Protein AF-A0A3Z7WNT2-F1 (afdb_monomer_lite)

Sequence (123 aa):
MVAVNQWSMAADSAEILYRQCQAGVSTVAQRKCYPAAERQSEAELVAAEKKARLSLTQMESISEGSRSLHPVRAFDRAELLYRKFRTAERERVMASYGSGNGGDLAAYQVVIEMNLARINLLK

Secondary structure (DSSP, 8-state):
-----------SSHHHHHHHHHTSSSHHHHHHHHHHHHHHHHHHHHHHHHHHHHHHHHHHHH-HHHHTT-HHHHHHHHHHHHHHHHHHHHHHHHHHH-SSHHHHHHHHHHHHHHHHHHHHHH-

Organism: Salmonella typhimurium (NCBI:txid90371)

pLDDT: mean 88.95, std 16.01, range [32.72, 98.69]

Structure (mmCIF, N/CA/C/O backbone):
data_AF-A0A3Z7WNT2-F1
#
_entry.id   AF-A0A3Z7WNT2-F1
#
loop_
_atom_site.group_PDB
_atom_site.id
_atom_site.type_symbol
_atom_site.label_atom_id
_atom_site.label_alt_id
_atom_site.label_comp_id
_atom_site.label_asym_id
_atom_site.label_entity_id
_atom_site.label_seq_id
_atom_site.pdbx_PDB_ins_code
_atom_site.Cartn_x
_atom_site.Cartn_y
_atom_site.Cartn_z
_atom_site.occupancy
_atom_site.B_iso_or_equiv
_atom_site.auth_seq_id
_atom_site.auth_comp_id
_atom_site.auth_asym_id
_atom_site.auth_atom_id
_atom_site.pdbx_PDB_model_num
ATOM 1 N N . MET A 1 1 ? 37.593 -1.368 -12.473 1.00 32.72 1 MET A N 1
ATOM 2 C CA . MET A 1 1 ? 36.883 -1.465 -11.180 1.00 32.72 1 MET A CA 1
ATOM 3 C C . MET A 1 1 ? 35.483 -0.922 -11.394 1.00 32.72 1 MET A C 1
ATOM 5 O O . MET A 1 1 ? 35.347 0.251 -11.710 1.00 32.72 1 MET A O 1
ATOM 9 N N . VAL A 1 2 ? 34.466 -1.785 -11.359 1.00 33.75 2 VAL A N 1
ATOM 10 C CA . VAL A 1 2 ? 33.069 -1.368 -11.534 1.00 33.75 2 VAL A CA 1
ATOM 11 C C . VAL A 1 2 ? 32.639 -0.708 -10.232 1.00 33.75 2 VAL A C 1
ATOM 13 O O . VAL A 1 2 ? 32.572 -1.376 -9.203 1.00 33.75 2 VAL A O 1
ATOM 16 N N . ALA A 1 3 ? 32.405 0.603 -10.272 1.00 36.53 3 ALA A N 1
ATOM 17 C CA . ALA A 1 3 ? 31.789 1.324 -9.173 1.00 36.53 3 ALA A CA 1
ATOM 18 C C . ALA A 1 3 ? 30.395 0.729 -8.949 1.00 36.53 3 ALA A C 1
ATOM 20 O O . ALA A 1 3 ? 29.463 0.942 -9.726 1.00 36.53 3 ALA A O 1
ATOM 21 N N . VAL A 1 4 ? 30.272 -0.088 -7.908 1.00 40.84 4 VAL A N 1
ATOM 22 C CA . VAL A 1 4 ? 28.982 -0.441 -7.335 1.00 40.84 4 VAL A CA 1
ATOM 23 C C . VAL A 1 4 ? 28.453 0.870 -6.773 1.00 40.84 4 VAL A C 1
ATOM 25 O O . VAL A 1 4 ? 28.922 1.309 -5.727 1.00 40.84 4 VAL A O 1
ATOM 28 N N . ASN A 1 5 ? 27.547 1.540 -7.494 1.00 41.78 5 ASN A N 1
ATOM 29 C CA . ASN A 1 5 ? 26.809 2.664 -6.928 1.00 41.78 5 ASN A CA 1
ATOM 30 C C . ASN A 1 5 ? 26.145 2.144 -5.651 1.00 41.78 5 ASN A C 1
ATOM 32 O O . ASN A 1 5 ? 25.186 1.374 -5.709 1.00 41.78 5 ASN A O 1
ATOM 36 N N . GLN A 1 6 ? 26.702 2.517 -4.504 1.00 41.31 6 GLN A N 1
ATOM 37 C CA . GLN A 1 6 ? 26.051 2.410 -3.215 1.00 41.31 6 GLN A CA 1
ATOM 38 C C . GLN A 1 6 ? 24.883 3.386 -3.259 1.00 41.31 6 GLN A C 1
ATOM 40 O O . GLN A 1 6 ? 25.049 4.588 -3.084 1.00 41.31 6 GLN A O 1
ATOM 45 N N . TRP A 1 7 ? 23.682 2.868 -3.496 1.00 47.25 7 TRP A N 1
ATOM 46 C CA . TRP A 1 7 ? 22.453 3.574 -3.153 1.00 47.25 7 TRP A CA 1
ATOM 47 C C . TRP A 1 7 ? 22.303 3.490 -1.625 1.00 47.25 7 TRP A C 1
ATOM 49 O O . TRP A 1 7 ? 21.408 2.830 -1.116 1.00 47.25 7 TRP A O 1
ATOM 59 N N . SER A 1 8 ? 23.246 4.082 -0.882 1.00 40.22 8 SER A N 1
ATOM 60 C CA . SER A 1 8 ? 23.149 4.290 0.567 1.00 40.22 8 SER A CA 1
ATOM 61 C C . SER A 1 8 ? 22.687 5.716 0.852 1.00 40.22 8 SER A C 1
ATOM 63 O O . SER A 1 8 ? 23.268 6.436 1.660 1.00 40.22 8 SER A O 1
ATOM 65 N N . MET A 1 9 ? 21.647 6.150 0.153 1.00 45.66 9 MET A N 1
ATOM 66 C CA . MET A 1 9 ? 20.849 7.270 0.618 1.00 45.66 9 MET A CA 1
ATOM 67 C C . MET A 1 9 ? 19.696 6.611 1.356 1.00 45.66 9 MET A C 1
ATOM 69 O O . MET A 1 9 ? 18.829 6.006 0.726 1.00 45.66 9 MET A O 1
ATOM 73 N N . ALA A 1 10 ? 19.736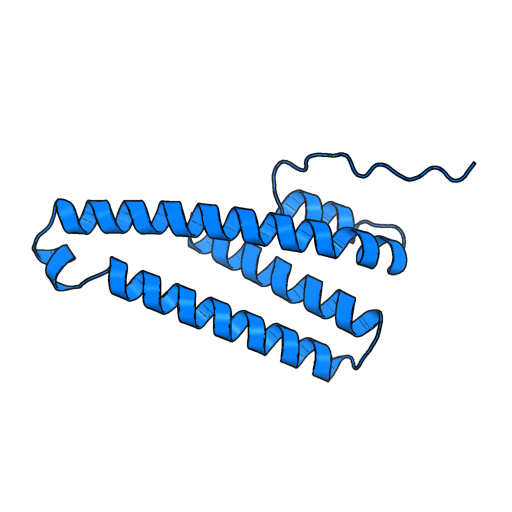 6.643 2.688 1.00 45.84 10 ALA A N 1
ATOM 74 C CA . ALA A 1 10 ? 18.536 6.435 3.480 1.00 45.84 10 ALA A CA 1
ATOM 75 C C . ALA A 1 10 ? 17.572 7.552 3.065 1.00 45.84 10 ALA A C 1
ATOM 77 O O . ALA A 1 10 ? 17.662 8.669 3.558 1.00 45.84 10 ALA A O 1
ATOM 78 N N . ALA A 1 11 ? 16.764 7.307 2.038 1.00 55.59 11 ALA A N 1
ATOM 79 C CA . ALA A 1 11 ? 15.716 8.231 1.666 1.00 55.59 11 ALA A CA 1
ATOM 80 C C . ALA A 1 11 ? 14.775 8.335 2.868 1.00 55.59 11 ALA A C 1
ATOM 82 O O . ALA A 1 11 ? 14.318 7.308 3.371 1.00 55.59 11 ALA A O 1
ATOM 83 N N . ASP A 1 12 ? 14.496 9.559 3.318 1.00 74.31 12 ASP A N 1
ATOM 84 C CA . ASP A 1 12 ? 13.653 9.809 4.495 1.00 74.31 12 ASP A CA 1
ATOM 85 C C . ASP A 1 12 ? 12.226 9.254 4.333 1.00 74.31 12 ASP A C 1
ATOM 87 O O . ASP A 1 12 ? 11.512 9.074 5.319 1.00 74.31 12 ASP A O 1
ATOM 91 N N . SER A 1 13 ? 11.804 8.976 3.092 1.00 89.06 13 SER A N 1
ATOM 92 C CA . SER A 1 13 ? 10.550 8.296 2.785 1.00 89.06 13 SER A CA 1
ATOM 93 C C . SER A 1 13 ? 10.609 7.458 1.504 1.00 89.06 13 SER A C 1
ATOM 95 O O . SER A 1 13 ? 11.401 7.713 0.586 1.00 89.06 13 SER A O 1
ATOM 97 N N . ALA A 1 14 ? 9.693 6.496 1.399 1.00 93.62 14 ALA A N 1
ATOM 98 C CA . ALA A 1 14 ? 9.452 5.686 0.213 1.00 93.62 14 ALA A CA 1
ATOM 99 C C . ALA A 1 14 ? 9.121 6.543 -1.012 1.00 93.62 14 ALA A C 1
ATOM 101 O O . ALA A 1 14 ? 9.517 6.207 -2.125 1.00 93.62 14 ALA A O 1
ATOM 102 N N . GLU A 1 15 ? 8.424 7.664 -0.815 1.00 94.81 15 GLU A N 1
ATOM 103 C CA . GLU A 1 15 ? 8.081 8.602 -1.884 1.00 94.81 15 GLU A CA 1
ATOM 104 C C . GLU A 1 15 ? 9.331 9.254 -2.484 1.00 94.81 15 GLU A C 1
ATOM 106 O O . GLU A 1 15 ? 9.474 9.311 -3.706 1.00 94.81 15 GLU A O 1
ATOM 111 N N . ILE A 1 16 ? 10.263 9.706 -1.638 1.00 94.94 16 ILE A N 1
ATOM 112 C CA . ILE A 1 16 ? 11.531 10.285 -2.096 1.00 94.94 16 ILE A CA 1
ATOM 113 C C . ILE A 1 16 ? 12.350 9.222 -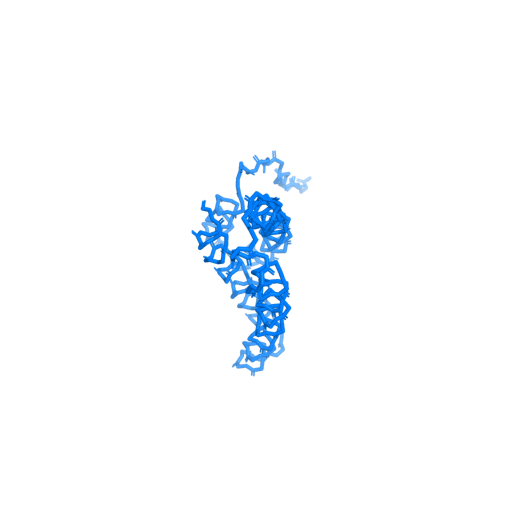2.831 1.00 94.94 16 ILE A C 1
ATOM 115 O O . ILE A 1 16 ? 12.828 9.483 -3.936 1.00 94.94 16 ILE A O 1
ATOM 119 N N . LEU A 1 17 ? 12.466 8.017 -2.260 1.00 94.31 17 LEU A N 1
ATOM 120 C CA . LEU A 1 17 ? 13.189 6.911 -2.891 1.00 94.31 17 LEU A CA 1
ATOM 121 C C . LEU A 1 17 ? 12.590 6.558 -4.254 1.00 94.31 17 LEU A C 1
ATOM 123 O O . LEU A 1 17 ? 13.315 6.386 -5.230 1.00 94.31 17 LEU A O 1
ATOM 127 N N . TYR A 1 18 ? 11.263 6.490 -4.341 1.00 95.62 18 TYR A N 1
ATOM 128 C CA . TYR A 1 18 ? 10.564 6.181 -5.578 1.00 95.62 18 TYR A CA 1
ATOM 129 C C . TYR A 1 18 ? 10.803 7.247 -6.654 1.00 95.62 18 TYR A C 1
ATOM 131 O O . TYR A 1 18 ? 11.173 6.901 -7.777 1.00 95.62 18 TYR A O 1
ATOM 139 N N . ARG A 1 19 ? 10.706 8.539 -6.309 1.00 94.88 19 ARG A N 1
ATOM 140 C CA . ARG A 1 19 ? 11.030 9.642 -7.233 1.00 94.88 19 ARG A CA 1
ATOM 141 C C . ARG A 1 19 ? 12.487 9.590 -7.704 1.00 94.88 19 ARG A C 1
ATOM 143 O O . ARG A 1 19 ? 12.759 9.802 -8.884 1.00 94.88 19 ARG A O 1
ATOM 150 N N . GLN A 1 20 ? 13.427 9.257 -6.816 1.00 92.81 20 GLN A N 1
ATOM 151 C CA . GLN A 1 20 ? 14.833 9.046 -7.186 1.00 92.81 20 GLN A CA 1
ATOM 152 C C . GLN A 1 20 ? 14.999 7.858 -8.140 1.00 92.81 20 GLN A C 1
ATOM 154 O O . GLN A 1 20 ? 15.729 7.960 -9.125 1.00 92.81 20 GLN A O 1
ATOM 159 N N . CYS A 1 21 ? 14.294 6.750 -7.893 1.00 93.12 21 CYS A N 1
ATOM 160 C CA . CYS A 1 21 ? 14.290 5.619 -8.811 1.00 93.12 21 CYS A CA 1
ATOM 161 C C . CYS A 1 21 ? 13.750 6.026 -10.190 1.00 93.12 21 CYS A C 1
ATOM 163 O O . CYS A 1 21 ? 14.357 5.675 -11.199 1.00 93.12 21 CYS A O 1
ATOM 165 N N . GLN A 1 22 ? 12.634 6.766 -10.245 1.00 93.00 22 GLN A N 1
ATOM 166 C CA . GLN A 1 22 ? 12.021 7.252 -11.487 1.00 93.00 22 GLN A CA 1
ATOM 167 C C . GLN A 1 22 ? 12.979 8.132 -12.296 1.00 93.00 22 GLN A C 1
ATOM 169 O O . GLN A 1 22 ? 13.075 7.957 -13.509 1.00 93.00 22 GLN A O 1
ATOM 174 N N . ALA A 1 23 ? 13.740 9.000 -11.623 1.00 90.75 23 ALA A N 1
ATOM 175 C CA . ALA A 1 23 ? 14.757 9.856 -12.235 1.00 90.75 23 ALA A CA 1
ATOM 176 C C . ALA A 1 23 ? 15.997 9.0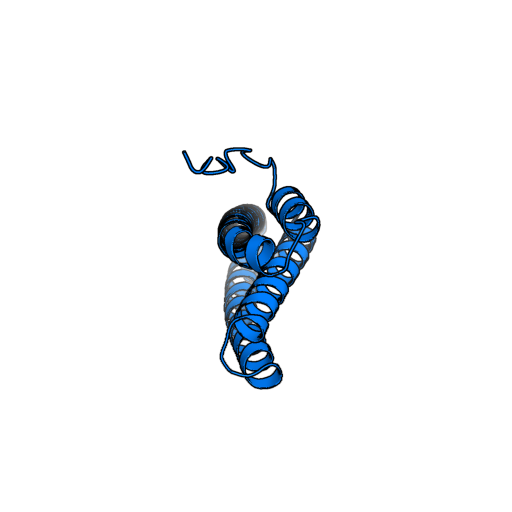98 -12.761 1.00 90.75 23 ALA A C 1
ATOM 178 O O . ALA A 1 23 ? 16.892 9.707 -13.347 1.00 90.75 23 ALA A O 1
ATOM 179 N N . GLY A 1 24 ? 16.084 7.778 -12.555 1.00 80.00 24 GLY A N 1
ATOM 180 C CA . GLY A 1 24 ? 17.177 6.953 -13.056 1.00 80.00 24 GLY A CA 1
ATOM 181 C C . GLY A 1 24 ? 17.318 7.001 -14.584 1.00 80.00 24 GLY A C 1
ATOM 182 O O . GLY A 1 24 ? 16.341 6.954 -15.321 1.00 80.00 24 GLY A O 1
ATOM 183 N N . VAL A 1 25 ? 18.566 7.009 -15.062 1.00 77.62 25 VAL A N 1
ATOM 184 C CA . VAL A 1 25 ? 18.944 7.228 -16.478 1.00 77.62 25 VAL A CA 1
ATOM 185 C C . VAL A 1 25 ? 18.457 6.120 -17.436 1.00 77.62 25 VAL A C 1
ATOM 187 O O . VAL A 1 25 ? 18.497 6.283 -18.651 1.00 77.62 25 VAL A O 1
ATOM 190 N N . SER A 1 26 ? 18.013 4.966 -16.925 1.00 86.19 26 SER A N 1
ATOM 191 C CA . SER A 1 26 ? 17.523 3.857 -17.757 1.00 86.19 26 SER A CA 1
ATOM 192 C C . SER A 1 26 ? 16.520 2.959 -17.031 1.00 86.19 26 SER A C 1
ATOM 194 O O . SER A 1 26 ? 16.526 2.855 -15.802 1.00 86.19 26 SER A O 1
ATOM 196 N N . THR A 1 27 ? 15.737 2.202 -17.803 1.00 84.69 27 THR A N 1
ATOM 197 C CA . THR A 1 27 ? 14.813 1.174 -17.290 1.00 84.69 27 THR A CA 1
ATOM 198 C C . THR A 1 27 ? 15.531 0.062 -16.516 1.00 84.69 27 THR A C 1
ATOM 200 O O . THR A 1 27 ? 14.988 -0.497 -15.566 1.00 84.69 27 THR A O 1
ATOM 203 N N . VAL A 1 28 ? 16.787 -0.245 -16.864 1.00 87.38 28 VAL A N 1
ATOM 204 C CA . VAL A 1 28 ? 17.627 -1.199 -16.118 1.00 87.38 28 VAL A CA 1
ATOM 205 C C . VAL A 1 28 ? 17.980 -0.655 -14.733 1.00 87.38 28 VAL A C 1
ATOM 207 O O . VAL A 1 28 ? 17.960 -1.408 -13.760 1.00 87.38 28 VAL A O 1
ATOM 210 N N . ALA A 1 29 ? 18.289 0.640 -14.628 1.00 88.31 29 ALA A N 1
ATOM 211 C CA . ALA A 1 29 ? 18.544 1.281 -13.341 1.00 88.31 29 ALA A CA 1
ATOM 212 C C . ALA A 1 29 ? 17.272 1.317 -12.480 1.00 88.31 29 ALA A C 1
ATOM 214 O O . ALA A 1 29 ? 17.316 0.932 -11.312 1.00 88.31 29 ALA A O 1
ATOM 215 N N . GLN A 1 30 ? 16.131 1.676 -13.078 1.00 89.69 30 GLN A N 1
ATOM 216 C CA . GLN A 1 30 ? 14.827 1.668 -12.410 1.00 89.69 30 GLN A CA 1
ATOM 217 C C . GLN A 1 30 ? 14.487 0.285 -11.842 1.00 89.69 30 GLN A C 1
ATOM 219 O O . GLN A 1 30 ? 14.209 0.164 -10.653 1.00 89.69 30 GLN A O 1
ATOM 224 N N . ARG A 1 31 ? 14.630 -0.783 -12.635 1.00 89.00 31 ARG A N 1
ATOM 225 C CA . ARG A 1 31 ? 14.399 -2.170 -12.188 1.00 89.00 31 ARG A CA 1
ATOM 226 C C . ARG A 1 31 ? 15.255 -2.603 -11.002 1.00 89.00 31 ARG A C 1
ATOM 228 O O . ARG A 1 31 ? 14.817 -3.423 -10.206 1.00 89.00 31 ARG A O 1
ATOM 235 N N . LYS A 1 32 ? 16.480 -2.087 -10.887 1.00 90.81 32 LYS A N 1
ATOM 236 C CA . LYS A 1 32 ? 17.348 -2.368 -9.733 1.00 90.81 32 LYS A CA 1
ATOM 237 C C . LYS A 1 32 ? 16.921 -1.588 -8.487 1.00 90.81 32 LYS A C 1
ATOM 239 O O . LYS A 1 32 ? 17.144 -2.063 -7.380 1.00 90.81 32 LYS A O 1
ATOM 244 N N . CYS A 1 33 ? 16.316 -0.415 -8.667 1.00 93.81 33 CYS A N 1
ATOM 245 C CA . CYS A 1 33 ? 15.933 0.491 -7.586 1.00 93.81 33 CYS A CA 1
ATOM 246 C C . CYS A 1 33 ? 14.529 0.215 -7.024 1.00 93.81 33 CYS A C 1
ATOM 248 O O . CYS A 1 33 ? 14.336 0.205 -5.809 1.00 93.81 33 CYS A O 1
ATOM 250 N N . TYR A 1 34 ? 13.551 -0.064 -7.890 1.00 94.75 34 TYR A N 1
ATOM 251 C CA . TYR A 1 34 ? 12.137 -0.217 -7.524 1.00 94.75 34 TYR A CA 1
ATOM 252 C C . TYR A 1 34 ? 11.877 -1.276 -6.434 1.00 94.75 34 TYR A C 1
ATOM 254 O O . TYR A 1 34 ? 11.090 -0.987 -5.536 1.00 94.75 34 TYR A O 1
ATOM 262 N N . PRO A 1 35 ? 12.566 -2.436 -6.392 1.00 95.38 35 PRO A N 1
ATOM 263 C CA . PRO A 1 35 ? 12.406 -3.390 -5.290 1.00 95.38 35 PRO A CA 1
ATOM 264 C C . PRO A 1 35 ? 12.795 -2.832 -3.909 1.00 95.38 35 PRO A C 1
ATOM 266 O O . PRO A 1 35 ? 12.326 -3.317 -2.880 1.00 95.38 35 PRO A O 1
ATOM 269 N N . ALA A 1 36 ? 13.694 -1.844 -3.844 1.00 95.12 36 ALA A N 1
ATOM 270 C CA . ALA A 1 36 ? 14.013 -1.158 -2.592 1.00 95.12 36 ALA A CA 1
ATOM 271 C C . ALA A 1 36 ? 12.914 -0.151 -2.219 1.00 95.12 36 ALA A C 1
ATOM 273 O O . ALA A 1 36 ? 12.479 -0.137 -1.070 1.00 95.12 36 ALA A O 1
ATOM 274 N N . ALA A 1 37 ? 12.417 0.619 -3.194 1.00 96.06 37 ALA A N 1
ATOM 275 C CA . ALA A 1 37 ? 11.300 1.546 -3.000 1.00 96.06 37 ALA A CA 1
ATOM 276 C C . ALA A 1 37 ? 10.010 0.831 -2.566 1.00 96.06 37 ALA A C 1
ATOM 278 O O . ALA A 1 37 ? 9.340 1.287 -1.643 1.00 96.06 37 ALA A O 1
ATOM 279 N N . GLU A 1 38 ? 9.695 -0.323 -3.159 1.00 97.25 38 GLU A N 1
ATOM 280 C CA . GLU A 1 38 ? 8.550 -1.148 -2.762 1.00 97.25 38 GLU A CA 1
ATOM 281 C C . GLU A 1 38 ? 8.666 -1.592 -1.302 1.00 97.25 38 GLU A C 1
ATOM 283 O O . GLU A 1 38 ? 7.743 -1.360 -0.522 1.00 97.25 38 GLU A O 1
ATOM 288 N N . ARG A 1 39 ? 9.814 -2.157 -0.900 1.00 97.44 39 ARG A N 1
ATOM 289 C CA . ARG A 1 39 ? 10.046 -2.585 0.489 1.00 97.44 39 ARG A CA 1
ATOM 290 C C . ARG A 1 39 ? 9.937 -1.430 1.481 1.00 97.44 39 ARG A C 1
ATOM 292 O O . ARG A 1 39 ? 9.319 -1.599 2.529 1.00 97.44 39 ARG A O 1
ATOM 299 N N . GLN A 1 40 ? 10.496 -0.269 1.142 1.00 96.88 40 GLN A N 1
ATOM 300 C CA . GLN A 1 40 ? 10.377 0.933 1.966 1.00 96.88 40 GLN A CA 1
ATOM 301 C C . GLN A 1 40 ? 8.909 1.379 2.080 1.00 96.88 40 GLN A C 1
ATOM 303 O O . GLN A 1 40 ? 8.433 1.644 3.181 1.00 96.88 40 GLN A O 1
ATOM 308 N N . SER A 1 41 ? 8.158 1.379 0.970 1.00 97.75 41 SER A N 1
ATOM 309 C CA . SER A 1 41 ? 6.731 1.742 0.969 1.00 97.75 41 SER A CA 1
ATOM 310 C C . SER A 1 41 ? 5.870 0.776 1.788 1.00 97.75 41 SER A C 1
ATOM 312 O O . SER A 1 41 ? 4.943 1.210 2.462 1.00 97.75 41 SER A O 1
ATOM 314 N N . GLU A 1 42 ? 6.181 -0.524 1.777 1.00 97.88 42 GLU A N 1
ATOM 315 C CA . GLU A 1 42 ? 5.478 -1.519 2.594 1.00 97.88 42 GLU A CA 1
ATOM 316 C C . GLU A 1 42 ? 5.753 -1.294 4.084 1.00 97.88 42 GLU A C 1
ATOM 318 O O . GLU A 1 42 ? 4.829 -1.342 4.895 1.00 97.88 42 GLU A O 1
ATOM 323 N N . ALA A 1 43 ? 7.007 -1.015 4.454 1.00 97.38 43 ALA A N 1
ATOM 324 C CA . ALA A 1 43 ? 7.370 -0.731 5.838 1.00 97.38 43 ALA A CA 1
ATOM 325 C C . ALA A 1 43 ? 6.650 0.522 6.368 1.00 97.38 43 ALA A C 1
ATOM 327 O O . ALA A 1 43 ? 6.107 0.509 7.475 1.00 97.38 43 ALA A O 1
ATOM 328 N N . GLU A 1 44 ? 6.595 1.585 5.563 1.00 97.12 44 GLU A N 1
ATOM 329 C CA . GLU A 1 44 ? 5.873 2.813 5.906 1.00 97.12 44 GLU A CA 1
ATOM 330 C C . GLU A 1 44 ? 4.359 2.608 5.973 1.00 97.12 44 GLU A C 1
ATOM 332 O O . GLU A 1 44 ? 3.715 3.133 6.883 1.00 97.12 44 GLU A O 1
ATOM 337 N N . LEU A 1 45 ? 3.790 1.801 5.073 1.00 98.12 45 LEU A N 1
ATOM 338 C CA . LEU A 1 45 ? 2.377 1.437 5.116 1.00 98.12 45 LEU A CA 1
ATOM 339 C C . LEU A 1 45 ? 2.039 0.701 6.416 1.00 98.12 45 LEU A C 1
ATOM 341 O O . LEU A 1 45 ? 1.108 1.097 7.110 1.00 98.12 45 LEU A O 1
ATOM 345 N N . VAL A 1 46 ? 2.827 -0.307 6.798 1.00 97.81 46 VAL A N 1
ATOM 346 C CA . VAL A 1 46 ? 2.633 -1.043 8.060 1.00 97.81 46 VAL A CA 1
ATOM 347 C C . VAL A 1 46 ? 2.720 -0.106 9.271 1.00 97.81 46 VAL A C 1
ATOM 349 O O . VAL A 1 46 ? 1.937 -0.229 10.217 1.00 97.81 46 VAL A O 1
ATOM 352 N N . ALA A 1 47 ? 3.646 0.855 9.257 1.00 97.19 47 ALA A N 1
ATOM 353 C CA . ALA A 1 47 ? 3.753 1.848 10.321 1.00 97.19 47 ALA A CA 1
ATOM 354 C C . ALA A 1 47 ? 2.515 2.765 10.387 1.00 97.19 47 ALA A C 1
ATOM 356 O O . ALA A 1 47 ? 2.002 3.021 11.481 1.00 97.19 47 ALA A O 1
ATOM 357 N N . ALA A 1 48 ? 2.009 3.220 9.235 1.00 97.25 48 ALA A N 1
ATOM 358 C CA . ALA A 1 48 ? 0.800 4.037 9.140 1.00 97.25 48 ALA A CA 1
ATOM 359 C C . ALA A 1 48 ? -0.449 3.268 9.610 1.00 97.25 48 ALA A C 1
ATOM 361 O O . ALA A 1 48 ? -1.198 3.774 10.446 1.00 97.25 48 ALA A O 1
ATOM 362 N N . GLU A 1 49 ? -0.622 2.019 9.164 1.00 98.00 49 GLU A N 1
ATOM 363 C CA . GLU A 1 49 ? -1.697 1.117 9.599 1.00 98.00 49 GLU A CA 1
ATOM 364 C C . GLU A 1 49 ? -1.677 0.924 11.121 1.00 98.00 49 GLU A C 1
ATOM 366 O O . GLU A 1 49 ? -2.704 1.059 11.790 1.00 98.00 49 GLU A O 1
ATOM 371 N N . LYS A 1 50 ? -0.493 0.674 11.701 1.00 98.00 50 LYS A N 1
ATOM 372 C CA . LYS A 1 50 ? -0.332 0.519 13.153 1.00 98.00 50 LYS A CA 1
ATOM 373 C C . LYS A 1 50 ? -0.745 1.783 13.905 1.00 98.00 50 LYS A C 1
ATOM 375 O O . LYS A 1 50 ? -1.427 1.682 14.926 1.00 98.00 50 LYS A O 1
ATOM 380 N N . LYS A 1 51 ? -0.344 2.962 13.422 1.00 97.88 51 LYS A N 1
ATOM 381 C CA . LYS A 1 51 ? -0.706 4.246 14.037 1.00 97.88 51 LYS A CA 1
ATOM 382 C C . LYS A 1 51 ? -2.219 4.481 13.978 1.00 97.88 51 LYS A C 1
ATOM 384 O O . LYS A 1 51 ? -2.818 4.745 15.018 1.00 97.88 51 LYS A O 1
ATOM 389 N N . ALA A 1 52 ? -2.835 4.316 12.807 1.00 97.69 52 ALA A N 1
ATOM 390 C CA . ALA A 1 52 ? -4.279 4.469 12.625 1.00 97.69 52 ALA A CA 1
ATOM 391 C C . ALA A 1 52 ? -5.069 3.507 13.528 1.00 97.69 52 ALA A C 1
ATOM 393 O O . ALA A 1 52 ? -5.985 3.916 14.246 1.00 97.69 52 ALA A O 1
ATOM 394 N N . ARG A 1 53 ? -4.654 2.238 13.586 1.00 97.94 53 ARG A N 1
ATOM 395 C CA . ARG A 1 53 ? -5.279 1.228 14.446 1.00 97.94 53 ARG A CA 1
ATOM 396 C C . ARG A 1 53 ? -5.195 1.575 15.934 1.00 97.94 53 ARG A C 1
ATOM 398 O O . ARG A 1 53 ? -6.158 1.340 16.667 1.00 97.94 53 ARG A O 1
ATOM 405 N N . LEU A 1 54 ? -4.073 2.133 16.397 1.00 97.94 54 LEU A N 1
ATOM 406 C CA . LEU A 1 54 ? -3.921 2.583 17.787 1.00 97.94 54 LEU A CA 1
ATOM 407 C C . LEU A 1 54 ? -4.903 3.713 18.119 1.00 97.94 54 LEU A C 1
ATOM 409 O O . LEU A 1 54 ? -5.540 3.662 19.170 1.00 97.94 54 LEU A O 1
ATOM 413 N N . SER A 1 55 ? -5.093 4.675 17.213 1.00 96.31 55 SER A N 1
ATOM 414 C CA . SER A 1 55 ? -6.085 5.744 17.387 1.00 96.31 55 SER A CA 1
ATOM 415 C C . SER A 1 55 ? -7.515 5.202 17.484 1.00 96.31 55 SER A C 1
ATOM 417 O O . SER A 1 55 ? -8.277 5.633 18.348 1.00 96.31 55 SER A O 1
ATOM 419 N N . LEU A 1 56 ? -7.875 4.209 16.663 1.00 96.88 56 LEU A N 1
ATOM 420 C CA . LEU A 1 56 ? -9.187 3.552 16.746 1.00 96.88 56 LEU A CA 1
ATOM 421 C C . LEU A 1 56 ? -9.352 2.757 18.046 1.00 96.88 56 LEU A C 1
ATOM 423 O O . LEU A 1 56 ? -10.399 2.827 18.682 1.00 96.88 56 LEU A O 1
ATOM 427 N N . THR A 1 57 ? -8.301 2.065 18.487 1.00 97.19 57 THR A N 1
ATOM 428 C CA . THR A 1 57 ? -8.297 1.343 19.771 1.00 97.19 57 THR A CA 1
ATOM 429 C C . THR A 1 57 ? -8.526 2.298 20.942 1.00 97.19 57 THR A C 1
ATOM 431 O O . THR A 1 57 ? -9.304 2.004 21.847 1.00 97.19 57 THR A O 1
ATOM 434 N N . GLN A 1 58 ? -7.873 3.462 20.921 1.00 96.50 58 GLN A N 1
ATOM 435 C CA . GLN A 1 58 ? -8.081 4.494 21.932 1.00 96.50 58 GLN A CA 1
ATOM 436 C C . GLN A 1 58 ? -9.517 5.030 21.900 1.00 96.50 58 GLN A C 1
ATOM 438 O O . GLN A 1 58 ? -10.106 5.267 22.948 1.00 96.50 58 GLN A O 1
ATOM 443 N N . MET A 1 59 ? -10.110 5.181 20.716 1.00 93.81 59 MET A N 1
ATOM 444 C CA . MET A 1 59 ? -11.502 5.609 20.584 1.00 93.81 59 MET A CA 1
ATOM 445 C C . MET A 1 59 ? -12.484 4.597 21.201 1.00 93.81 59 MET A C 1
ATOM 447 O O . MET A 1 59 ? -13.392 4.992 21.932 1.00 93.81 59 MET A O 1
ATOM 451 N N . GLU A 1 60 ? -12.288 3.298 20.960 1.00 96.44 60 GLU A N 1
ATOM 452 C CA . GLU A 1 60 ? -13.110 2.230 21.555 1.00 96.44 60 GLU A CA 1
ATOM 453 C C . GLU A 1 60 ? -12.922 2.111 23.079 1.00 96.44 60 GLU A C 1
ATOM 455 O O . GLU A 1 60 ? -13.836 1.688 23.801 1.00 96.44 60 GLU A O 1
ATOM 460 N N . SER A 1 61 ? -11.740 2.465 23.599 1.00 95.50 61 SER A N 1
ATOM 461 C CA . SER A 1 61 ? -11.474 2.394 25.038 1.00 95.50 61 SER A CA 1
ATOM 462 C C . SER A 1 61 ? -12.191 3.502 25.813 1.00 95.50 61 SER A C 1
ATOM 464 O O . SER A 1 61 ? -12.679 3.235 26.911 1.00 95.50 61 SER A O 1
ATOM 466 N N . ILE A 1 62 ? -12.340 4.695 25.226 1.00 95.19 62 ILE A N 1
ATOM 467 C CA . ILE A 1 62 ? -12.939 5.867 25.890 1.00 95.19 62 ILE A CA 1
ATOM 468 C C . ILE A 1 62 ? -14.431 6.081 25.593 1.00 95.19 62 ILE A C 1
ATOM 470 O O . ILE A 1 62 ? -15.068 6.873 26.283 1.00 95.19 62 ILE A O 1
ATOM 474 N N . SER A 1 63 ? -15.003 5.416 24.581 1.00 93.25 63 SER A N 1
ATOM 475 C CA . SER A 1 63 ? -16.405 5.601 24.176 1.00 93.25 63 SER A CA 1
ATOM 476 C C . SER A 1 63 ? -17.130 4.274 23.967 1.00 93.25 63 SER A C 1
ATOM 478 O O . SER A 1 63 ? -16.814 3.513 23.053 1.00 93.25 63 SER A O 1
ATOM 480 N N . GLU A 1 64 ? -18.161 4.022 24.779 1.00 91.00 64 GLU A N 1
ATOM 481 C CA . GLU A 1 64 ? -19.044 2.857 24.635 1.00 91.00 64 GLU A CA 1
ATOM 482 C C . GLU A 1 64 ? -19.797 2.867 23.295 1.00 91.00 64 GLU A C 1
ATOM 484 O O . GLU A 1 64 ? -19.912 1.831 22.640 1.00 91.00 64 GLU A O 1
ATOM 489 N N . GLY A 1 65 ? -20.227 4.049 22.839 1.00 92.81 65 GLY A N 1
ATOM 490 C CA . GLY A 1 65 ? -20.882 4.218 21.541 1.00 92.81 65 GLY A CA 1
ATOM 491 C C . GLY A 1 65 ? -19.962 3.922 20.353 1.00 92.81 65 GLY A C 1
ATOM 492 O O . GLY A 1 65 ? -20.414 3.380 19.354 1.00 92.81 65 GLY A O 1
ATOM 493 N N . SER A 1 66 ? -18.664 4.224 20.456 1.00 89.12 66 SER A N 1
ATOM 494 C CA . SER A 1 66 ? -17.690 3.811 19.435 1.00 89.12 66 SER A CA 1
ATOM 495 C C . SER A 1 66 ? -17.419 2.308 19.506 1.00 89.12 66 SER A C 1
ATOM 497 O O . SER A 1 66 ? -17.437 1.612 18.491 1.00 89.12 66 SER A O 1
ATOM 499 N N . ARG A 1 67 ? -17.246 1.776 20.722 1.00 92.38 67 ARG A N 1
ATOM 500 C CA . ARG A 1 67 ? -16.977 0.353 20.962 1.00 92.38 67 ARG A CA 1
ATOM 501 C C . ARG A 1 67 ? -18.041 -0.564 20.361 1.00 92.38 67 ARG A C 1
ATOM 503 O O . ARG A 1 67 ? -17.684 -1.607 19.818 1.00 92.38 67 ARG A O 1
ATOM 510 N N . SER A 1 68 ? -19.318 -0.187 20.430 1.00 94.56 68 SER A N 1
ATOM 511 C CA . SER A 1 68 ? -20.425 -0.977 19.870 1.00 94.56 68 SER A CA 1
ATOM 512 C C . SER A 1 68 ? -20.425 -1.043 18.337 1.00 94.56 68 SER A C 1
ATOM 514 O O . SER A 1 68 ? -21.002 -1.967 17.766 1.00 94.56 68 SER A O 1
ATOM 516 N N . LEU A 1 69 ? -19.745 -0.110 17.662 1.00 94.88 69 LEU A N 1
ATOM 517 C CA . LEU A 1 69 ? -19.586 -0.092 16.204 1.00 94.88 69 LEU A CA 1
ATOM 518 C C . LEU A 1 69 ? -18.354 -0.876 15.722 1.00 94.88 69 LEU A C 1
ATOM 520 O O . LEU A 1 69 ? -18.215 -1.122 14.525 1.00 94.88 69 LEU A O 1
ATOM 524 N N . HIS A 1 70 ? -17.474 -1.287 16.639 1.00 95.81 70 HIS A N 1
ATOM 525 C CA . HIS A 1 70 ? -16.255 -2.053 16.359 1.00 95.81 70 HIS A CA 1
ATOM 526 C C . HIS A 1 70 ? -15.349 -1.462 15.251 1.00 95.81 70 HIS A C 1
ATOM 528 O O . HIS A 1 70 ? -14.952 -2.195 14.330 1.00 95.81 70 HIS A O 1
ATOM 534 N N . PRO A 1 71 ? -15.003 -0.159 15.288 1.00 96.31 71 PRO A N 1
ATOM 535 C CA . PRO A 1 71 ? -14.167 0.470 14.268 1.00 96.31 71 PRO A CA 1
ATOM 536 C C . PRO A 1 71 ? -12.803 -0.208 14.069 1.00 96.31 71 PRO A C 1
ATOM 538 O O . PRO A 1 71 ? -12.338 -0.262 12.931 1.00 96.31 71 PRO A O 1
ATOM 541 N N . VAL A 1 72 ? -12.178 -0.789 15.103 1.00 97.62 72 VAL A N 1
ATOM 542 C CA . VAL A 1 72 ? -10.919 -1.546 14.944 1.00 97.62 72 VAL A CA 1
ATOM 543 C C . VAL A 1 72 ? -11.134 -2.771 14.055 1.00 97.62 72 VAL A C 1
ATOM 545 O O . VAL A 1 72 ? -10.362 -3.017 13.132 1.00 97.62 72 VAL A O 1
ATOM 548 N N . ARG A 1 73 ? -12.222 -3.519 14.271 1.00 97.81 73 ARG A N 1
ATOM 549 C CA . ARG A 1 73 ? -12.558 -4.692 13.449 1.00 97.81 73 ARG A CA 1
ATOM 550 C C . ARG A 1 73 ? -12.877 -4.298 12.008 1.00 97.81 73 ARG A C 1
ATOM 552 O O . ARG A 1 73 ? -12.503 -5.016 11.079 1.00 97.81 73 ARG A O 1
ATOM 559 N N . ALA A 1 74 ? -13.590 -3.189 11.819 1.00 97.81 74 ALA A N 1
ATOM 560 C CA . ALA A 1 74 ? -13.896 -2.662 10.493 1.00 97.81 74 ALA A CA 1
ATOM 561 C C . ALA A 1 74 ? -12.615 -2.253 9.748 1.00 97.81 74 ALA A C 1
ATOM 563 O O . ALA A 1 74 ? -12.444 -2.612 8.582 1.00 97.81 74 ALA A O 1
ATOM 564 N N . PHE A 1 75 ? -11.695 -1.581 10.443 1.00 98.25 75 PHE A N 1
ATOM 565 C CA . PHE A 1 75 ? -10.388 -1.195 9.922 1.00 98.25 75 PHE A CA 1
ATOM 566 C C . PHE A 1 75 ? -9.531 -2.408 9.542 1.00 98.25 75 PHE A C 1
ATOM 568 O O . PHE A 1 75 ? -9.107 -2.514 8.394 1.00 98.25 75 PHE A O 1
ATOM 575 N N . ASP A 1 76 ? -9.367 -3.373 10.452 1.00 98.31 76 ASP A N 1
ATOM 576 C CA . ASP A 1 76 ? -8.582 -4.591 10.210 1.00 98.31 76 ASP A CA 1
ATOM 577 C C . ASP A 1 76 ? -9.118 -5.362 8.978 1.00 98.31 76 ASP A C 1
ATOM 579 O O . ASP A 1 76 ? -8.354 -5.886 8.161 1.00 98.31 76 ASP A O 1
ATOM 583 N N . ARG A 1 77 ? -10.447 -5.383 8.780 1.00 98.38 77 ARG A N 1
ATOM 584 C CA . ARG A 1 77 ? -11.070 -5.966 7.580 1.00 98.38 77 ARG A CA 1
ATOM 585 C C . ARG A 1 77 ? -10.781 -5.156 6.314 1.00 98.38 77 ARG A C 1
ATOM 587 O O . ARG A 1 77 ? -10.565 -5.760 5.262 1.00 98.38 77 ARG A O 1
ATOM 594 N N . ALA A 1 78 ? -10.809 -3.828 6.390 1.00 98.19 78 ALA A N 1
ATOM 595 C CA . ALA A 1 78 ? -10.513 -2.959 5.256 1.00 98.19 78 ALA A CA 1
ATOM 596 C C . ALA A 1 78 ? -9.061 -3.131 4.782 1.00 98.19 78 ALA A C 1
ATOM 598 O O . ALA A 1 78 ? -8.848 -3.317 3.584 1.00 98.19 78 ALA A O 1
ATOM 599 N N . GLU A 1 79 ? -8.085 -3.179 5.695 1.00 98.06 79 GLU A N 1
ATOM 600 C CA . GLU A 1 79 ? -6.675 -3.396 5.330 1.00 98.06 79 GLU A CA 1
ATOM 601 C C . GLU A 1 79 ? -6.436 -4.784 4.724 1.00 98.06 79 GLU A C 1
ATOM 603 O O . GLU A 1 79 ? -5.711 -4.927 3.736 1.00 98.06 79 GLU A O 1
ATOM 608 N N . LEU A 1 80 ? -7.106 -5.823 5.239 1.00 98.06 80 LEU A N 1
ATOM 609 C CA . LEU A 1 80 ? -7.054 -7.156 4.635 1.00 98.06 80 LEU A CA 1
ATOM 610 C C . LEU A 1 80 ? -7.553 -7.144 3.180 1.00 98.06 80 LEU A C 1
ATOM 612 O O . LEU A 1 80 ? -6.934 -7.750 2.303 1.00 98.06 80 LEU A O 1
ATOM 616 N N . LEU A 1 81 ? -8.687 -6.486 2.920 1.00 98.56 81 LEU A N 1
ATOM 617 C CA . LEU A 1 81 ? -9.256 -6.385 1.574 1.00 98.56 81 LEU A CA 1
ATOM 618 C C . LEU A 1 81 ? -8.371 -5.547 0.652 1.00 98.56 81 LEU A C 1
ATOM 620 O O . LEU A 1 81 ? -8.158 -5.936 -0.495 1.00 98.56 81 LEU A O 1
ATOM 624 N N . TYR A 1 82 ? -7.805 -4.456 1.162 1.00 98.38 82 TYR A N 1
ATOM 625 C CA . TYR A 1 82 ? -6.852 -3.630 0.431 1.00 98.38 82 TYR A CA 1
ATOM 626 C C . TYR A 1 82 ? -5.619 -4.436 -0.008 1.00 98.38 82 TYR A C 1
ATOM 628 O O . TYR A 1 82 ? -5.270 -4.421 -1.187 1.00 98.38 82 TYR A O 1
ATOM 636 N N . ARG A 1 83 ? -5.006 -5.227 0.886 1.00 97.88 83 ARG A N 1
ATOM 637 C CA . ARG A 1 83 ? -3.849 -6.082 0.546 1.00 97.88 83 ARG A CA 1
ATOM 638 C C . ARG A 1 83 ? -4.181 -7.114 -0.537 1.00 97.88 83 ARG A C 1
ATOM 640 O O . ARG A 1 83 ? -3.371 -7.344 -1.439 1.00 97.88 83 ARG A O 1
ATOM 647 N N . LYS A 1 84 ? -5.380 -7.708 -0.485 1.00 98.38 84 LYS A N 1
ATOM 648 C CA . LYS A 1 84 ? -5.870 -8.622 -1.533 1.00 98.38 84 LYS A CA 1
ATOM 649 C C . LYS A 1 84 ? -6.057 -7.901 -2.864 1.00 98.38 84 LYS A C 1
ATOM 651 O O . LYS A 1 84 ? -5.583 -8.394 -3.881 1.00 98.38 84 LYS A O 1
ATOM 656 N N . PHE A 1 85 ? -6.690 -6.730 -2.848 1.00 98.44 85 PHE A N 1
ATOM 657 C CA . PHE A 1 85 ? -6.884 -5.910 -4.040 1.00 98.44 85 PHE A CA 1
ATOM 658 C C . PHE A 1 85 ? -5.548 -5.505 -4.672 1.00 98.44 85 PHE A C 1
ATOM 660 O O . PHE A 1 85 ? -5.351 -5.717 -5.861 1.00 98.44 85 PHE A O 1
ATOM 667 N N . ARG A 1 86 ? -4.590 -5.025 -3.874 1.00 98.19 86 ARG A N 1
ATOM 668 C CA . ARG A 1 86 ? -3.236 -4.682 -4.330 1.00 98.19 86 ARG A CA 1
ATOM 669 C C . ARG A 1 86 ? -2.512 -5.867 -4.969 1.00 98.19 86 ARG A C 1
ATOM 671 O O . ARG A 1 86 ? -1.831 -5.701 -5.975 1.00 98.19 86 ARG A O 1
ATOM 678 N N . THR A 1 87 ? -2.659 -7.061 -4.395 1.00 97.62 87 THR A N 1
ATOM 679 C CA . THR A 1 87 ? -2.073 -8.290 -4.956 1.00 97.62 87 THR A CA 1
ATOM 680 C C . THR A 1 87 ? -2.706 -8.631 -6.304 1.00 97.62 87 THR A C 1
ATOM 682 O O . THR A 1 87 ? -1.985 -8.830 -7.277 1.00 97.62 87 THR A O 1
ATOM 685 N N . ALA A 1 88 ? -4.039 -8.607 -6.388 1.00 98.00 88 ALA A N 1
ATOM 686 C CA . ALA A 1 88 ? -4.759 -8.839 -7.639 1.00 98.00 88 ALA A CA 1
ATOM 687 C C . ALA A 1 88 ? -4.405 -7.796 -8.713 1.00 98.00 88 ALA A C 1
ATOM 689 O O . ALA A 1 88 ? -4.264 -8.130 -9.887 1.00 98.00 88 ALA A O 1
ATOM 690 N N . GLU A 1 89 ? -4.204 -6.538 -8.321 1.00 97.38 89 GLU A N 1
ATOM 691 C CA . GLU A 1 89 ? -3.820 -5.475 -9.246 1.00 97.38 89 GLU A CA 1
ATOM 692 C C . GLU A 1 89 ? -2.387 -5.652 -9.762 1.00 97.38 89 GLU A C 1
ATOM 694 O O . GLU A 1 89 ? -2.138 -5.497 -10.959 1.00 97.38 89 GLU A O 1
ATOM 699 N N . ARG A 1 90 ? -1.453 -6.077 -8.902 1.00 95.50 90 ARG A N 1
ATOM 700 C CA . ARG A 1 90 ? -0.105 -6.480 -9.329 1.00 95.50 90 ARG A CA 1
ATOM 701 C C . ARG A 1 90 ? -0.171 -7.592 -10.379 1.00 95.50 90 ARG A C 1
ATOM 703 O O . ARG A 1 90 ? 0.496 -7.500 -1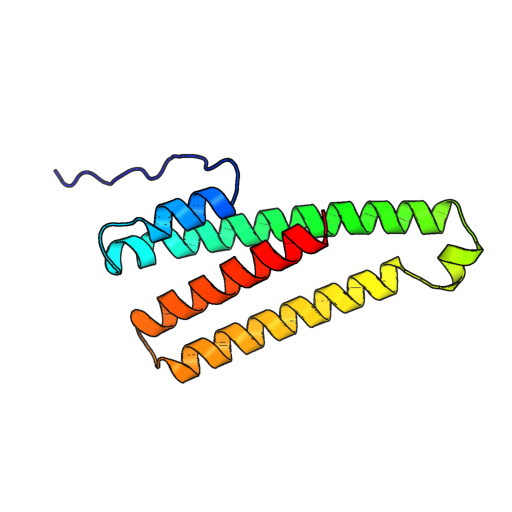1.407 1.00 95.50 90 ARG A O 1
ATOM 710 N N . GLU A 1 91 ? -0.971 -8.628 -10.136 1.00 94.56 91 GLU A N 1
ATOM 711 C CA . GLU A 1 91 ? -1.151 -9.754 -11.064 1.00 94.56 91 GLU A CA 1
ATOM 712 C C . GLU A 1 91 ? -1.781 -9.309 -12.390 1.00 94.56 91 GLU A C 1
ATOM 714 O O . GLU A 1 91 ? -1.300 -9.689 -13.459 1.00 94.56 91 GLU A O 1
ATOM 719 N N . ARG A 1 92 ? -2.802 -8.444 -12.342 1.00 94.94 92 ARG A N 1
ATOM 720 C CA . ARG A 1 92 ? -3.429 -7.853 -13.532 1.00 94.94 92 ARG A CA 1
ATOM 721 C C . ARG A 1 92 ? -2.416 -7.073 -14.369 1.00 94.94 92 ARG A C 1
ATOM 723 O O . ARG A 1 92 ? -2.401 -7.202 -15.596 1.00 94.94 92 ARG A O 1
ATOM 730 N N . VAL A 1 93 ? -1.566 -6.270 -13.726 1.00 94.00 93 VAL A N 1
ATOM 731 C CA . VAL A 1 93 ? -0.500 -5.513 -14.398 1.00 94.00 93 VAL A CA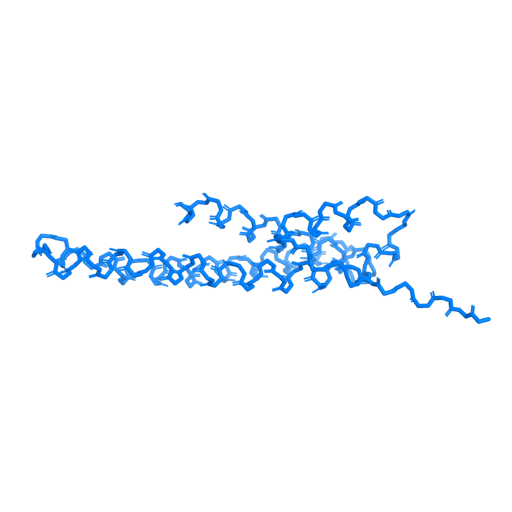 1
ATOM 732 C C . VAL A 1 93 ? 0.515 -6.464 -15.030 1.00 94.00 93 VAL A C 1
ATOM 734 O O . VAL A 1 93 ? 0.785 -6.337 -16.222 1.00 94.00 93 VAL A O 1
ATOM 737 N N . MET A 1 94 ? 0.994 -7.475 -14.301 1.00 91.69 94 MET A N 1
ATOM 738 C CA . MET A 1 94 ? 1.885 -8.501 -14.865 1.00 91.69 94 MET A CA 1
ATOM 739 C C . MET A 1 94 ? 1.275 -9.181 -16.099 1.00 91.69 94 MET A C 1
ATOM 741 O O . MET A 1 94 ? 1.949 -9.340 -17.113 1.00 91.69 94 MET A O 1
ATOM 745 N N . ALA A 1 95 ? -0.014 -9.530 -16.053 1.00 89.50 95 ALA A N 1
ATOM 746 C CA . ALA A 1 95 ? -0.713 -10.139 -17.184 1.00 89.50 95 ALA A CA 1
ATOM 747 C C . ALA A 1 95 ? -0.863 -9.185 -18.385 1.00 89.50 95 ALA A C 1
ATOM 749 O O . ALA A 1 95 ? -0.812 -9.630 -19.528 1.00 89.50 95 ALA A O 1
ATOM 750 N N . SER A 1 96 ? -1.018 -7.880 -18.139 1.00 87.31 96 SER A N 1
ATOM 751 C CA . SER A 1 96 ? -1.198 -6.867 -19.191 1.00 87.31 96 SER A CA 1
ATOM 752 C C . SER A 1 96 ? 0.094 -6.564 -19.956 1.00 87.31 96 SER A C 1
ATOM 754 O O . SER A 1 96 ? 0.050 -6.273 -21.148 1.00 87.31 96 SER A O 1
ATOM 756 N N . TYR A 1 97 ? 1.243 -6.626 -19.278 1.00 82.62 97 TYR A N 1
ATOM 757 C CA . TYR A 1 97 ? 2.557 -6.318 -19.858 1.00 82.62 97 TYR A CA 1
ATOM 758 C C . TYR A 1 97 ? 3.360 -7.571 -20.255 1.00 82.62 97 TYR A C 1
ATOM 760 O O . TYR A 1 97 ? 4.406 -7.451 -20.895 1.00 82.62 97 TYR A O 1
ATOM 768 N N . GLY A 1 98 ? 2.867 -8.766 -19.913 1.00 75.56 98 GLY A N 1
ATOM 769 C CA . GLY A 1 98 ? 3.532 -10.041 -20.166 1.00 75.56 98 GLY A CA 1
ATOM 770 C C . GLY A 1 98 ? 4.702 -10.321 -19.215 1.00 75.56 98 GLY A C 1
ATOM 771 O O . GLY A 1 98 ? 5.080 -9.507 -18.371 1.00 75.56 98 GLY A O 1
ATOM 772 N N . SER A 1 99 ? 5.295 -11.509 -19.346 1.00 67.00 99 SER A N 1
ATOM 773 C CA . SER A 1 99 ? 6.455 -11.909 -18.546 1.00 67.00 99 SER A CA 1
ATOM 774 C C . SER A 1 99 ? 7.725 -11.185 -18.997 1.00 67.00 99 SER A C 1
ATOM 776 O O . SER A 1 99 ? 8.053 -11.190 -20.185 1.00 67.00 99 SER A O 1
ATOM 778 N N . GLY A 1 100 ? 8.487 -10.640 -18.048 1.00 73.81 100 GLY A N 1
ATOM 779 C CA . GLY A 1 100 ? 9.814 -10.078 -18.282 1.00 73.81 100 GLY A CA 1
ATOM 780 C C . GLY A 1 100 ? 9.990 -8.674 -17.710 1.00 73.81 100 GLY A C 1
ATOM 781 O O . GLY A 1 100 ? 9.152 -8.146 -16.986 1.00 73.81 100 GLY A O 1
ATOM 782 N N . ASN A 1 101 ? 11.100 -8.047 -18.094 1.00 77.06 101 ASN A N 1
ATOM 783 C CA . ASN A 1 101 ? 11.614 -6.821 -17.480 1.00 77.06 101 ASN A CA 1
ATOM 784 C C . ASN A 1 101 ? 10.639 -5.625 -17.474 1.00 77.06 101 ASN A C 1
ATOM 786 O O . ASN A 1 101 ? 10.749 -4.771 -16.598 1.00 77.06 101 ASN A O 1
ATOM 790 N N . GLY A 1 102 ? 9.738 -5.531 -18.459 1.00 78.38 102 GLY A N 1
ATOM 791 C CA . GLY A 1 102 ? 8.721 -4.474 -18.526 1.00 78.38 102 GLY A CA 1
ATOM 792 C C . GLY A 1 102 ? 7.551 -4.717 -17.571 1.00 78.38 102 GLY A C 1
ATOM 793 O O . GLY A 1 102 ? 7.127 -3.790 -16.885 1.00 78.38 102 GLY A O 1
ATOM 794 N N . GLY A 1 103 ? 7.088 -5.968 -17.474 1.00 85.31 103 GLY A N 1
ATOM 795 C CA . GLY A 1 103 ? 6.027 -6.369 -16.551 1.00 85.31 103 GLY A CA 1
ATOM 796 C C . GLY A 1 103 ? 6.448 -6.217 -15.094 1.00 85.31 103 GLY A C 1
ATOM 797 O O . GLY A 1 103 ? 5.731 -5.584 -14.323 1.00 85.31 103 GLY A O 1
ATOM 798 N N . ASP A 1 104 ? 7.650 -6.685 -14.740 1.00 87.62 104 ASP A N 1
ATOM 799 C CA . ASP A 1 104 ? 8.169 -6.567 -13.371 1.00 87.62 104 ASP A CA 1
ATOM 800 C C . ASP A 1 104 ? 8.252 -5.104 -12.921 1.00 87.62 104 ASP A C 1
ATOM 802 O O . ASP A 1 104 ? 7.857 -4.760 -11.808 1.00 87.62 104 ASP A O 1
ATOM 806 N N . LEU A 1 105 ? 8.742 -4.224 -13.802 1.00 91.31 105 LEU A N 1
ATOM 807 C CA . LEU A 1 105 ? 8.863 -2.800 -13.506 1.00 91.31 105 LEU A CA 1
ATOM 808 C C . LEU A 1 105 ? 7.489 -2.160 -13.264 1.00 91.31 105 LEU A C 1
ATOM 810 O O . LEU A 1 105 ? 7.316 -1.478 -12.254 1.00 91.31 105 LEU A O 1
ATOM 814 N N . ALA A 1 106 ? 6.514 -2.422 -14.140 1.00 92.88 106 ALA A N 1
ATOM 815 C CA . ALA A 1 106 ? 5.148 -1.921 -13.991 1.00 92.88 106 ALA A CA 1
ATOM 816 C C . ALA A 1 106 ? 4.463 -2.472 -12.725 1.00 92.88 106 ALA A C 1
ATOM 818 O O . ALA A 1 106 ? 3.747 -1.748 -12.033 1.00 92.88 106 ALA A O 1
ATOM 819 N N . ALA A 1 107 ? 4.718 -3.735 -12.377 1.00 94.94 107 ALA A N 1
ATOM 820 C CA . ALA A 1 107 ? 4.179 -4.369 -11.179 1.00 94.94 107 ALA A CA 1
ATOM 821 C C . ALA A 1 107 ? 4.753 -3.782 -9.881 1.00 94.94 107 ALA A C 1
ATOM 823 O O . ALA A 1 107 ? 4.015 -3.596 -8.914 1.00 94.94 107 ALA A O 1
ATOM 824 N N . TYR A 1 108 ? 6.046 -3.449 -9.845 1.00 95.81 108 TYR A N 1
ATOM 825 C CA . TYR A 1 108 ? 6.599 -2.686 -8.725 1.00 95.81 108 TYR A CA 1
ATOM 826 C C . TYR A 1 108 ? 5.996 -1.284 -8.656 1.00 95.81 108 TYR A C 1
ATOM 828 O O . TYR A 1 108 ? 5.633 -0.828 -7.573 1.00 95.81 108 TYR A O 1
ATOM 836 N N . GLN A 1 109 ? 5.868 -0.621 -9.809 1.00 96.00 109 GLN A N 1
ATOM 837 C CA . GLN A 1 109 ? 5.325 0.728 -9.903 1.00 96.00 109 GLN A CA 1
ATOM 838 C C . GLN A 1 109 ? 3.937 0.824 -9.260 1.00 96.00 109 GLN A C 1
ATOM 840 O O . GLN A 1 109 ? 3.729 1.636 -8.359 1.00 96.00 109 GLN A O 1
ATOM 845 N N . VAL A 1 110 ? 3.016 -0.057 -9.668 1.00 97.38 110 VAL A N 1
ATOM 846 C CA . VAL A 1 110 ? 1.635 -0.032 -9.173 1.00 97.38 110 VAL A CA 1
ATOM 847 C C . VAL A 1 110 ? 1.564 -0.303 -7.669 1.00 97.38 110 VAL A C 1
ATOM 849 O O . VAL A 1 110 ? 0.820 0.369 -6.960 1.00 97.38 110 VAL A O 1
ATOM 852 N N . VAL A 1 111 ? 2.378 -1.226 -7.141 1.00 98.31 111 VAL A N 1
ATOM 853 C CA . VAL A 1 111 ? 2.392 -1.526 -5.700 1.00 98.31 111 VAL A CA 1
ATOM 854 C C . VAL A 1 111 ? 2.905 -0.334 -4.891 1.00 98.31 111 VAL A C 1
ATOM 856 O O . VAL A 1 111 ? 2.297 0.006 -3.875 1.00 98.31 111 VAL A O 1
ATOM 859 N N . ILE A 1 112 ? 3.982 0.320 -5.341 1.00 98.31 112 ILE A N 1
ATOM 860 C CA . ILE A 1 112 ? 4.533 1.508 -4.674 1.00 98.31 112 ILE A CA 1
ATOM 861 C C 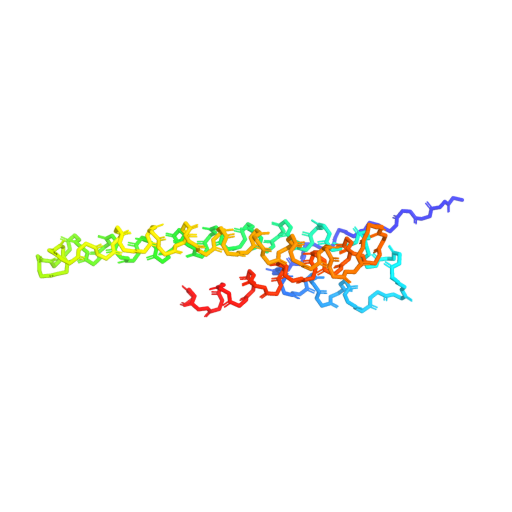. ILE A 1 112 ? 3.492 2.631 -4.653 1.00 98.31 112 ILE A C 1
ATOM 863 O O . ILE A 1 112 ? 3.213 3.187 -3.593 1.00 98.31 112 ILE A O 1
ATOM 867 N N . GLU A 1 113 ? 2.884 2.943 -5.797 1.00 98.19 113 GLU A N 1
ATOM 868 C CA . GLU A 1 113 ? 1.898 4.024 -5.914 1.00 98.19 113 GLU A CA 1
ATOM 869 C C . GLU A 1 113 ? 0.659 3.769 -5.052 1.00 98.19 113 GLU A C 1
ATOM 871 O O . GLU A 1 113 ? 0.211 4.667 -4.336 1.00 98.19 113 GLU A O 1
ATOM 876 N N . MET A 1 114 ? 0.146 2.535 -5.045 1.00 98.69 114 MET A N 1
ATOM 877 C CA . MET A 1 114 ? -0.964 2.151 -4.173 1.00 98.69 114 MET A CA 1
ATOM 878 C C . MET A 1 114 ? -0.597 2.303 -2.693 1.00 98.69 114 MET A C 1
ATOM 880 O O . MET A 1 114 ? -1.377 2.872 -1.927 1.00 98.69 114 MET A O 1
ATOM 884 N N . ASN A 1 115 ? 0.595 1.851 -2.287 1.00 98.56 115 ASN A N 1
ATOM 885 C CA . ASN A 1 115 ? 1.066 1.989 -0.909 1.00 98.56 115 ASN A CA 1
ATOM 886 C C . ASN A 1 115 ? 1.174 3.458 -0.494 1.00 98.56 115 ASN A C 1
ATOM 888 O O . ASN A 1 115 ? 0.652 3.824 0.556 1.00 98.56 115 ASN A O 1
ATOM 892 N N . LEU A 1 116 ? 1.781 4.309 -1.324 1.00 98.00 116 LEU A N 1
ATOM 893 C CA . LEU A 1 116 ? 1.895 5.746 -1.061 1.00 98.00 116 LEU A CA 1
ATOM 894 C C . LEU A 1 116 ? 0.519 6.421 -0.968 1.00 98.00 116 LEU A C 1
ATOM 896 O O . LEU A 1 116 ? 0.280 7.217 -0.057 1.00 98.00 116 LEU A O 1
ATOM 900 N N . ALA A 1 117 ? -0.412 6.066 -1.858 1.00 98.12 117 ALA A N 1
ATOM 901 C CA . ALA A 1 117 ? -1.783 6.562 -1.807 1.00 98.12 117 ALA A CA 1
ATOM 902 C C . ALA A 1 117 ? -2.487 6.143 -0.507 1.00 98.12 117 ALA A C 1
ATOM 904 O O . ALA A 1 117 ? -3.105 6.978 0.156 1.00 98.12 117 ALA A O 1
ATOM 905 N N . ARG A 1 118 ? -2.353 4.876 -0.093 1.00 98.06 118 ARG A N 1
ATOM 906 C CA . ARG A 1 118 ? -2.946 4.382 1.157 1.00 98.06 118 ARG A CA 1
ATOM 907 C C . ARG A 1 118 ? -2.321 5.037 2.385 1.00 98.06 118 ARG A C 1
ATOM 909 O O . ARG A 1 118 ? -3.062 5.461 3.263 1.00 98.06 118 ARG A O 1
ATOM 916 N N . ILE A 1 119 ? -0.997 5.197 2.419 1.00 97.38 119 ILE A N 1
ATOM 917 C CA . ILE A 1 119 ? -0.287 5.926 3.480 1.00 97.38 119 ILE A CA 1
ATOM 918 C C . ILE A 1 119 ? -0.860 7.339 3.634 1.00 97.38 119 ILE A C 1
ATOM 920 O O . ILE A 1 119 ? -1.126 7.766 4.753 1.00 97.38 119 ILE A O 1
ATOM 924 N N . ASN A 1 120 ? -1.090 8.057 2.533 1.00 95.56 120 ASN A N 1
ATOM 925 C CA . ASN A 1 120 ? -1.640 9.413 2.585 1.00 95.56 120 ASN A CA 1
ATOM 926 C C . ASN A 1 120 ? -3.097 9.469 3.067 1.00 95.56 120 ASN A C 1
ATOM 928 O O . ASN A 1 120 ? -3.485 10.476 3.646 1.00 95.56 120 ASN A O 1
ATOM 932 N N . LEU A 1 121 ? -3.882 8.403 2.882 1.00 95.94 121 LEU A N 1
ATOM 933 C CA . LEU A 1 121 ? -5.233 8.285 3.447 1.00 95.94 121 LEU A CA 1
ATOM 934 C C . LEU A 1 121 ? -5.244 7.929 4.944 1.00 95.94 121 LEU A C 1
ATOM 936 O O . LEU A 1 121 ? -6.254 8.150 5.605 1.00 95.94 121 LEU A O 1
ATOM 940 N N . LEU A 1 122 ? -4.167 7.324 5.456 1.00 94.69 122 LEU A N 1
ATOM 941 C CA . LEU A 1 122 ? -4.044 6.871 6.850 1.00 94.69 122 LEU A CA 1
ATOM 942 C C . LEU A 1 122 ? -3.348 7.885 7.775 1.00 94.69 122 LEU A C 1
ATOM 944 O O . LEU A 1 122 ? -3.334 7.677 8.991 1.00 94.69 122 LEU A O 1
ATOM 948 N N . LYS A 1 123 ? -2.724 8.924 7.211 1.00 83.56 123 LYS A N 1
ATOM 949 C CA . LYS A 1 123 ? -2.119 10.040 7.954 1.00 83.56 123 LYS A CA 1
ATOM 950 C C . LYS A 1 123 ? -3.186 10.950 8.549 1.00 83.56 123 LYS A C 1
ATOM 952 O O . LYS A 1 123 ? -2.945 11.383 9.700 1.00 83.56 123 LYS A O 1
#

InterPro domains:
  IPR009739 Lysozyme inhibitor LprI-like, N-terminal [PF07007] (24-120)

Foldseek 3Di:
DDPPPPPPPPPPALVSQLVVLVPDPDLVSNLVRLVVSLVRLVVLLVVLLVVLLVVLVVVLVVDVVSVVVPVSVVSVVVVVVLVVVLVVVLVVQCVVQDDDSVSSSSSSVSSSVSSVVSSVVSD

Radius of gyration: 17.95 Å; chains: 1; bounding box: 58×22×46 Å